Protein AF-A0A4S4F9V5-F1 (afdb_monomer_lite)

Sequence (94 aa):
MKIAWEYQGDHHRTDKAQYRRDAYKGNVARSKHWTLFDVTYDDLRNEQRLNELALHAAVIIAQHTGTVPHMEILTLQQLADRRRLFWKRSSPGA

pLDDT: mean 84.42, std 13.92, range [41.81, 95.31]

Organism: NCBI:txid1694

Foldseek 3Di:
DAEDEAEDEPVLVPDPVSVVVVVVVVVVCVVVVYDYHYHYCQCVVDPVSVVVVQVVVQVVCCVVPVDRDDDDDDDPVRVPPPVPCPDDDPPDDD

Structure (mmCIF, N/CA/C/O backbone):
data_AF-A0A4S4F9V5-F1
#
_entry.id   AF-A0A4S4F9V5-F1
#
loop_
_atom_site.group_PDB
_atom_site.id
_atom_site.type_symbol
_atom_site.label_atom_id
_atom_site.label_alt_id
_atom_site.label_comp_id
_atom_site.label_asym_id
_atom_site.label_entity_id
_atom_site.label_seq_id
_atom_site.pdbx_PDB_ins_code
_atom_site.Cartn_x
_atom_site.Cartn_y
_atom_site.Cartn_z
_atom_site.occupancy
_atom_site.B_iso_or_equiv
_atom_site.auth_seq_id
_atom_site.auth_comp_id
_atom_site.auth_asym_id
_atom_site.auth_atom_id
_atom_site.pdbx_PDB_model_num
ATOM 1 N N . MET A 1 1 ? -9.740 0.240 11.215 1.00 83.81 1 MET A N 1
ATOM 2 C CA . MET A 1 1 ? -9.384 0.406 9.788 1.00 83.81 1 MET A CA 1
ATOM 3 C C . MET A 1 1 ? -8.532 -0.779 9.351 1.00 83.81 1 MET A C 1
ATOM 5 O O . MET A 1 1 ? -7.771 -1.275 10.174 1.00 83.81 1 MET A O 1
ATOM 9 N N . LYS A 1 2 ? -8.679 -1.261 8.112 1.00 90.75 2 LYS A N 1
ATOM 10 C CA . LYS A 1 2 ? -7.811 -2.298 7.528 1.00 90.75 2 LYS A CA 1
ATOM 11 C C . LYS A 1 2 ? -7.099 -1.698 6.322 1.00 90.75 2 LYS A C 1
ATOM 13 O O . LYS A 1 2 ? -7.743 -1.020 5.528 1.00 90.75 2 LYS A O 1
ATOM 18 N N . ILE A 1 3 ? -5.795 -1.923 6.217 1.00 90.44 3 ILE A N 1
ATOM 19 C CA . ILE A 1 3 ? -4.946 -1.332 5.180 1.00 90.44 3 ILE A CA 1
ATOM 20 C C . ILE A 1 3 ? -4.182 -2.452 4.497 1.00 90.44 3 ILE A C 1
ATOM 22 O O . ILE A 1 3 ? -3.684 -3.354 5.172 1.00 90.44 3 ILE A O 1
ATOM 26 N N . ALA A 1 4 ? -4.085 -2.389 3.176 1.00 91.56 4 ALA A N 1
ATOM 27 C CA . ALA A 1 4 ? -3.163 -3.212 2.415 1.00 91.56 4 ALA A CA 1
ATOM 28 C C . ALA A 1 4 ? -2.420 -2.363 1.382 1.00 91.56 4 ALA A C 1
ATOM 30 O O . ALA A 1 4 ? -2.897 -1.315 0.948 1.00 91.56 4 ALA A O 1
ATOM 31 N N . TRP A 1 5 ? -1.239 -2.846 1.021 1.00 91.12 5 TRP A N 1
ATOM 32 C CA . TRP A 1 5 ? -0.355 -2.247 0.035 1.00 91.12 5 TRP A CA 1
ATOM 33 C C . TRP A 1 5 ? -0.233 -3.219 -1.130 1.00 91.12 5 TRP A C 1
ATOM 35 O O . TRP A 1 5 ? -0.026 -4.415 -0.912 1.00 91.12 5 TRP A O 1
ATOM 45 N N . GLU A 1 6 ? -0.367 -2.718 -2.347 1.00 89.94 6 GLU A N 1
ATOM 46 C CA . GLU A 1 6 ? -0.262 -3.507 -3.563 1.00 89.94 6 GLU A CA 1
ATOM 47 C C . GLU A 1 6 ? 0.831 -2.915 -4.442 1.00 89.94 6 GLU A C 1
ATOM 49 O O . GLU A 1 6 ? 0.740 -1.774 -4.886 1.00 89.94 6 GLU A O 1
ATOM 54 N N . TYR A 1 7 ? 1.898 -3.680 -4.666 1.00 89.62 7 TYR A N 1
ATOM 55 C CA . TYR A 1 7 ? 2.968 -3.223 -5.537 1.00 89.62 7 TYR A CA 1
ATOM 56 C C . TYR A 1 7 ? 2.544 -3.351 -7.002 1.00 89.62 7 TYR A C 1
ATOM 58 O O . TYR A 1 7 ? 2.285 -4.458 -7.463 1.00 89.62 7 TYR A O 1
ATOM 66 N N . GLN A 1 8 ? 2.511 -2.243 -7.736 1.00 85.88 8 GLN A N 1
ATOM 67 C CA . GLN A 1 8 ? 2.176 -2.167 -9.153 1.00 85.88 8 GLN A CA 1
ATOM 68 C C . GLN A 1 8 ? 3.458 -2.062 -9.985 1.00 85.88 8 GLN A C 1
ATOM 70 O O . GLN A 1 8 ? 3.958 -0.972 -10.266 1.00 85.88 8 GLN A O 1
ATOM 75 N N . GLY A 1 9 ? 4.010 -3.212 -10.376 1.00 82.00 9 GLY A N 1
ATOM 76 C CA . GLY A 1 9 ? 5.135 -3.265 -11.309 1.00 82.00 9 GLY A CA 1
ATOM 77 C C . GLY A 1 9 ? 4.681 -3.126 -12.765 1.00 82.00 9 GLY A C 1
ATOM 78 O O . GLY A 1 9 ? 3.609 -3.603 -13.135 1.00 82.00 9 GLY A O 1
ATOM 79 N N . ASP A 1 10 ? 5.526 -2.564 -13.634 1.00 71.50 10 ASP A N 1
ATOM 80 C CA . ASP A 1 10 ? 5.223 -2.430 -15.073 1.00 71.50 10 ASP A CA 1
ATOM 81 C C . ASP A 1 10 ? 4.960 -3.780 -15.767 1.00 71.50 10 ASP A C 1
ATOM 83 O O . ASP A 1 10 ? 4.215 -3.860 -16.748 1.00 71.50 10 ASP A O 1
ATOM 87 N N . HIS A 1 11 ? 5.495 -4.870 -15.205 1.00 66.38 11 HIS A N 1
ATOM 88 C CA . HIS A 1 11 ? 5.240 -6.240 -15.654 1.00 66.38 11 HIS A CA 1
ATOM 89 C C . HIS A 1 11 ? 3.756 -6.647 -15.555 1.00 66.38 11 HIS A C 1
ATOM 91 O O . HIS A 1 11 ? 3.340 -7.580 -16.235 1.00 66.38 11 HIS A O 1
ATOM 97 N N . HIS A 1 12 ? 2.923 -5.940 -14.781 1.00 62.38 12 HIS A N 1
ATOM 98 C CA . HIS A 1 12 ? 1.490 -6.238 -14.649 1.00 62.38 12 HIS A CA 1
ATOM 99 C C . HIS A 1 12 ? 0.691 -5.982 -15.937 1.00 62.38 12 HIS A C 1
ATOM 101 O O . HIS A 1 12 ? -0.447 -6.433 -16.062 1.00 62.38 12 HIS A O 1
ATOM 107 N N . ARG A 1 13 ? 1.262 -5.258 -16.909 1.00 62.38 13 ARG A N 1
ATOM 108 C CA . ARG A 1 13 ? 0.563 -4.881 -18.148 1.00 62.38 13 ARG A CA 1
ATOM 109 C C . ARG A 1 13 ? 0.713 -5.894 -19.283 1.00 62.38 13 ARG A C 1
ATOM 111 O O . ARG A 1 13 ? -0.040 -5.813 -20.253 1.00 62.38 13 ARG A O 1
ATOM 118 N N . THR A 1 14 ? 1.646 -6.841 -19.181 1.00 73.06 14 THR A N 1
ATOM 119 C CA . THR A 1 14 ? 1.906 -7.821 -20.248 1.00 73.06 14 THR A CA 1
ATOM 120 C C . THR A 1 14 ? 1.037 -9.076 -20.119 1.00 73.06 14 THR A C 1
ATOM 122 O O . THR A 1 14 ? 0.610 -9.615 -21.140 1.00 73.06 14 THR A O 1
ATOM 125 N N . ASP A 1 15 ? 0.668 -9.491 -18.900 1.00 82.94 15 ASP A N 1
ATOM 126 C CA . ASP A 1 15 ? -0.284 -10.585 -18.658 1.00 82.94 15 ASP A CA 1
ATOM 127 C C . ASP A 1 15 ? -1.685 -10.059 -18.286 1.00 82.94 15 ASP A C 1
ATOM 129 O O . ASP A 1 15 ? -2.006 -9.757 -17.133 1.00 82.94 15 ASP A O 1
ATOM 133 N N . LYS A 1 16 ? -2.581 -10.025 -19.283 1.00 84.50 16 LYS A N 1
ATOM 134 C CA . LYS A 1 16 ? -3.985 -9.607 -19.111 1.00 84.50 16 LYS A CA 1
ATOM 135 C C . LYS A 1 16 ? -4.774 -10.491 -18.135 1.00 84.50 16 LYS A C 1
ATOM 137 O O . LYS A 1 16 ? -5.760 -10.020 -17.563 1.00 84.50 16 LYS A O 1
ATOM 142 N N . ALA A 1 17 ? -4.421 -11.769 -17.983 1.00 87.44 17 ALA A N 1
ATOM 143 C CA . ALA A 1 17 ? -5.099 -12.659 -17.045 1.00 87.44 17 ALA A CA 1
ATOM 144 C C . ALA A 1 17 ? -4.686 -12.343 -15.604 1.00 87.44 17 ALA A C 1
ATOM 146 O O . ALA A 1 17 ? -5.548 -12.293 -14.725 1.00 87.44 17 ALA A O 1
ATOM 147 N N . GLN A 1 18 ? -3.399 -12.075 -15.370 1.00 83.12 18 GLN A N 1
ATOM 148 C CA . GLN A 1 18 ? -2.911 -11.578 -14.085 1.00 83.12 18 GLN A CA 1
ATOM 149 C C . GLN A 1 18 ? -3.548 -10.231 -13.726 1.00 83.12 18 GLN A C 1
ATOM 151 O O . GLN A 1 18 ? -4.163 -10.135 -12.666 1.00 83.12 18 GLN A O 1
ATOM 156 N N . TYR A 1 19 ? -3.555 -9.269 -14.653 1.00 84.50 19 TYR A N 1
ATOM 157 C CA . TYR A 1 19 ? -4.178 -7.958 -14.443 1.00 84.50 19 TYR A CA 1
ATOM 158 C C . TYR A 1 19 ? -5.640 -8.047 -13.970 1.00 84.50 19 TYR A C 1
ATOM 160 O O . TYR A 1 19 ? -6.028 -7.420 -12.986 1.00 84.50 19 TYR A O 1
ATOM 168 N N . ARG A 1 20 ? -6.469 -8.875 -14.628 1.00 88.94 20 ARG A N 1
ATOM 169 C CA . ARG A 1 20 ? -7.875 -9.064 -14.220 1.00 88.94 20 ARG A CA 1
ATOM 170 C C . ARG A 1 20 ? -8.008 -9.684 -12.830 1.00 88.94 20 ARG A C 1
ATOM 172 O O . ARG A 1 20 ? -8.932 -9.332 -12.098 1.00 88.94 20 ARG A O 1
ATOM 179 N N . ARG A 1 21 ? -7.122 -10.619 -12.471 1.00 88.75 21 ARG A N 1
ATOM 180 C CA . ARG A 1 21 ? -7.135 -11.252 -11.144 1.00 88.75 21 ARG A CA 1
ATOM 181 C C . ARG A 1 21 ? -6.798 -10.249 -10.051 1.00 88.75 21 ARG A C 1
ATOM 183 O O . ARG A 1 21 ? -7.474 -10.251 -9.026 1.00 88.75 21 ARG A O 1
ATOM 190 N N . ASP A 1 22 ? -5.802 -9.403 -10.270 1.00 86.75 22 ASP A N 1
ATOM 191 C CA . ASP A 1 22 ? -5.380 -8.417 -9.277 1.00 86.75 22 ASP A CA 1
ATOM 192 C C . ASP A 1 22 ? -6.436 -7.309 -9.126 1.00 86.75 22 ASP A C 1
ATOM 194 O O . ASP A 1 22 ? -6.873 -7.029 -8.010 1.00 86.75 22 ASP A O 1
ATOM 198 N N . ALA A 1 23 ? -7.037 -6.846 -10.232 1.00 88.56 23 ALA A N 1
ATOM 199 C CA . ALA A 1 23 ? -8.202 -5.957 -10.185 1.00 88.56 23 ALA A CA 1
ATOM 200 C C . ALA A 1 23 ? -9.387 -6.559 -9.398 1.00 88.56 23 ALA A C 1
ATOM 202 O O . ALA A 1 23 ? -10.010 -5.880 -8.577 1.00 88.56 23 ALA A O 1
ATOM 203 N N . TYR A 1 24 ? -9.692 -7.847 -9.603 1.00 93.00 24 TYR A N 1
ATOM 204 C CA . TYR A 1 24 ? -10.739 -8.537 -8.846 1.00 93.00 24 TYR A CA 1
ATOM 205 C C . TYR A 1 24 ? -10.415 -8.609 -7.346 1.00 93.00 24 TYR A C 1
ATOM 207 O O . TYR A 1 24 ? -11.272 -8.283 -6.522 1.00 93.00 24 TYR A O 1
ATOM 215 N N . LYS A 1 25 ? -9.183 -8.982 -6.972 1.00 91.19 25 LYS A N 1
ATOM 216 C CA . LYS A 1 25 ? -8.746 -9.008 -5.564 1.00 91.19 25 LYS A CA 1
ATOM 217 C C . LYS A 1 25 ? -8.860 -7.629 -4.921 1.00 91.19 25 LYS A C 1
ATOM 219 O O . LYS A 1 25 ? -9.390 -7.527 -3.815 1.00 91.19 25 LYS A O 1
ATOM 224 N N . GLY A 1 26 ? -8.424 -6.585 -5.626 1.00 91.69 26 GLY A N 1
ATOM 225 C CA . GLY A 1 26 ? -8.525 -5.208 -5.161 1.00 91.69 26 GLY A CA 1
ATOM 226 C C . GLY A 1 26 ? -9.976 -4.801 -4.893 1.00 91.69 26 GLY A C 1
ATOM 227 O O . GLY A 1 26 ? -10.295 -4.263 -3.833 1.00 91.69 26 GLY A O 1
ATOM 228 N N . ASN A 1 27 ? -10.893 -5.139 -5.802 1.00 92.88 27 ASN A N 1
ATOM 229 C CA . ASN A 1 27 ? -12.323 -4.870 -5.622 1.00 92.88 27 ASN A CA 1
ATOM 230 C C . ASN A 1 27 ? -12.919 -5.626 -4.426 1.00 92.88 27 ASN A C 1
ATOM 232 O O . ASN A 1 27 ? -13.656 -5.034 -3.639 1.00 92.88 27 ASN A O 1
ATOM 236 N N . VAL A 1 28 ? -12.559 -6.899 -4.238 1.00 94.88 28 VAL A N 1
ATOM 237 C CA . VAL A 1 28 ? -12.995 -7.696 -3.077 1.00 94.88 28 VAL A CA 1
ATOM 238 C C . VAL A 1 28 ? -12.451 -7.133 -1.760 1.00 94.88 28 VAL A C 1
ATOM 240 O O . VAL A 1 28 ? -13.139 -7.160 -0.740 1.00 94.88 28 VAL A O 1
ATOM 243 N N . ALA A 1 29 ? -11.218 -6.628 -1.737 1.00 93.19 29 ALA A N 1
ATOM 244 C CA . ALA A 1 29 ? -10.665 -5.999 -0.542 1.00 93.19 29 ALA A CA 1
ATOM 245 C C . ALA A 1 29 ? -11.381 -4.673 -0.230 1.00 93.19 29 ALA A C 1
ATOM 247 O O . ALA A 1 29 ? -11.819 -4.469 0.907 1.00 93.19 29 ALA A O 1
ATOM 248 N N . ARG A 1 30 ? -11.603 -3.818 -1.239 1.00 92.00 30 ARG A N 1
ATOM 249 C CA . ARG A 1 30 ? -12.369 -2.566 -1.089 1.00 92.00 30 ARG A CA 1
ATOM 250 C C . ARG A 1 30 ? -13.799 -2.821 -0.606 1.00 92.00 30 ARG A C 1
ATOM 252 O O . ARG A 1 30 ? -14.252 -2.144 0.313 1.00 92.00 30 ARG A O 1
ATOM 259 N N . SER A 1 31 ? -14.480 -3.849 -1.125 1.00 94.56 31 SER A N 1
ATOM 260 C CA . SER A 1 31 ? -15.833 -4.221 -0.674 1.00 94.56 31 SER A CA 1
ATOM 261 C C . SER A 1 31 ? -15.876 -4.706 0.782 1.00 94.56 31 SER A C 1
ATOM 263 O O . SER A 1 31 ? -16.940 -4.740 1.390 1.00 94.56 31 SER A O 1
ATOM 265 N N . LYS A 1 32 ? -14.727 -5.084 1.353 1.00 94.38 32 LYS A N 1
ATOM 266 C CA . LYS A 1 32 ? -14.556 -5.455 2.766 1.00 94.38 32 LYS A CA 1
ATOM 267 C C . LYS A 1 32 ? -14.006 -4.302 3.617 1.00 94.38 32 LYS A C 1
ATOM 269 O O . LYS A 1 32 ? -13.479 -4.554 4.704 1.00 94.38 32 LYS A O 1
ATOM 274 N N . HIS A 1 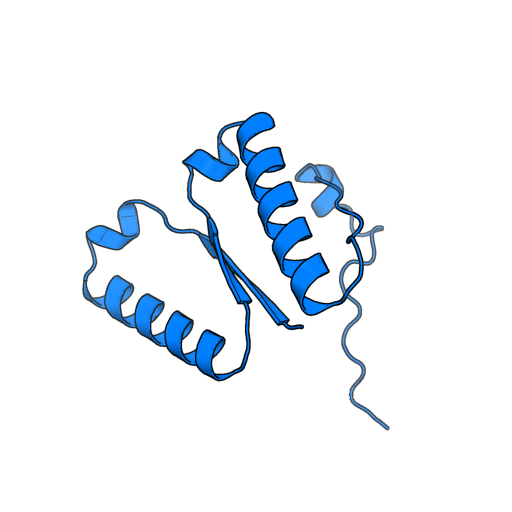33 ? -14.112 -3.065 3.126 1.00 92.44 33 HIS A N 1
ATOM 275 C CA . HIS A 1 33 ? -13.647 -1.839 3.782 1.00 92.44 33 HIS A CA 1
ATOM 276 C C . HIS A 1 33 ? -12.138 -1.816 4.067 1.00 92.44 33 HIS A C 1
ATOM 278 O O . HIS A 1 33 ? -11.693 -1.286 5.089 1.00 92.44 33 HIS A O 1
ATOM 284 N N . TRP A 1 34 ? -11.344 -2.415 3.177 1.00 94.94 34 TRP A N 1
ATOM 285 C CA . TRP A 1 34 ? -9.901 -2.207 3.174 1.00 94.94 34 TRP A CA 1
ATOM 286 C C . TRP A 1 34 ? -9.556 -0.955 2.374 1.00 94.94 34 TRP A C 1
ATOM 288 O O . TRP A 1 34 ? -10.032 -0.773 1.253 1.00 94.94 34 TRP A O 1
ATOM 298 N N . THR A 1 35 ? -8.677 -0.134 2.932 1.00 92.56 35 THR A N 1
ATOM 299 C CA . THR A 1 35 ? -7.981 0.922 2.199 1.00 92.56 35 THR A CA 1
ATOM 300 C C . THR A 1 35 ? -6.786 0.293 1.489 1.00 92.56 35 THR A C 1
ATOM 302 O O . THR A 1 35 ? -5.918 -0.289 2.143 1.00 92.56 35 THR A O 1
ATOM 305 N N . LEU A 1 36 ? -6.758 0.374 0.160 1.00 92.19 36 LEU A N 1
ATOM 306 C CA . LEU A 1 36 ? -5.658 -0.136 -0.657 1.00 92.19 36 LEU A CA 1
ATOM 307 C C . LEU A 1 36 ? -4.769 1.011 -1.122 1.00 92.19 36 LEU A C 1
ATOM 309 O O . LEU A 1 36 ? -5.280 1.991 -1.662 1.00 92.19 36 LEU A O 1
ATOM 313 N N . PHE A 1 37 ? -3.463 0.848 -0.942 1.00 92.19 37 PHE A N 1
ATOM 314 C CA . PHE A 1 37 ? -2.438 1.726 -1.489 1.00 92.19 37 PHE A CA 1
ATOM 315 C C . PHE A 1 37 ? -1.727 1.013 -2.629 1.00 92.19 37 PHE A C 1
ATOM 317 O O . PHE A 1 37 ? -1.067 0.001 -2.402 1.00 92.19 37 PHE A O 1
ATOM 324 N N . ASP A 1 38 ? -1.847 1.555 -3.833 1.00 90.44 38 ASP A N 1
ATOM 325 C CA . ASP A 1 38 ? -1.018 1.134 -4.954 1.00 90.44 38 ASP A CA 1
ATOM 326 C C . ASP A 1 38 ? 0.370 1.772 -4.800 1.00 90.44 38 ASP A C 1
ATOM 328 O O . ASP A 1 38 ? 0.483 2.987 -4.648 1.00 90.44 38 ASP A O 1
ATOM 332 N N . VAL A 1 39 ? 1.415 0.947 -4.793 1.00 92.69 39 VAL A N 1
ATOM 333 C CA . VAL A 1 39 ? 2.818 1.354 -4.637 1.00 92.69 39 VAL A CA 1
ATOM 334 C C . VAL A 1 39 ? 3.570 0.979 -5.894 1.00 92.69 39 VAL A C 1
ATOM 336 O O . VAL A 1 39 ? 3.571 -0.176 -6.295 1.00 92.69 39 VAL A O 1
ATOM 339 N N . THR A 1 40 ? 4.251 1.919 -6.517 1.00 91.69 40 THR A N 1
ATOM 340 C CA . THR A 1 40 ? 5.073 1.670 -7.701 1.00 91.69 40 THR A CA 1
ATOM 341 C C . THR A 1 40 ? 6.555 1.665 -7.347 1.00 91.69 40 THR A C 1
ATOM 343 O O . THR A 1 40 ? 6.958 1.996 -6.232 1.00 91.69 40 THR A O 1
ATOM 346 N N . TYR A 1 41 ? 7.400 1.316 -8.318 1.00 91.62 41 TYR A N 1
ATOM 347 C CA . TYR A 1 41 ? 8.843 1.503 -8.173 1.00 91.62 41 TYR A CA 1
ATOM 348 C C . TYR A 1 41 ? 9.208 2.972 -7.900 1.00 91.62 41 TYR A C 1
ATOM 350 O O . TYR A 1 41 ? 10.114 3.237 -7.113 1.00 91.62 41 TYR A O 1
ATOM 358 N N . ASP A 1 42 ? 8.503 3.929 -8.515 1.00 92.62 42 ASP A N 1
ATOM 359 C CA . ASP A 1 42 ? 8.822 5.353 -8.373 1.00 92.62 42 ASP A CA 1
ATOM 360 C C . ASP A 1 42 ? 8.601 5.845 -6.937 1.00 92.62 42 ASP A C 1
ATOM 362 O O . ASP A 1 42 ? 9.413 6.615 -6.429 1.00 92.62 42 ASP A O 1
ATOM 366 N N . ASP A 1 43 ? 7.582 5.319 -6.252 1.00 92.75 43 ASP A N 1
ATOM 367 C CA . ASP A 1 43 ? 7.308 5.608 -4.839 1.00 92.75 43 ASP A CA 1
ATOM 368 C C . ASP A 1 43 ? 8.419 5.092 -3.908 1.00 92.75 43 ASP A C 1
ATOM 370 O O . ASP A 1 43 ? 8.638 5.630 -2.825 1.00 92.75 43 ASP A O 1
ATOM 374 N N . LEU A 1 44 ? 9.149 4.056 -4.333 1.00 90.69 44 LEU A N 1
ATOM 375 C CA . LEU A 1 44 ? 10.199 3.398 -3.550 1.00 90.69 44 LEU A CA 1
ATOM 376 C C . LEU A 1 44 ? 11.620 3.811 -3.959 1.00 90.69 44 LEU A C 1
ATOM 378 O O . LEU A 1 44 ? 12.587 3.393 -3.324 1.00 90.69 44 LEU A O 1
ATOM 382 N N . ARG A 1 45 ? 11.772 4.609 -5.022 1.00 92.75 45 ARG A N 1
ATOM 383 C CA . ARG A 1 45 ? 13.068 4.829 -5.686 1.00 92.75 45 ARG A CA 1
ATOM 384 C C . ARG A 1 45 ? 14.104 5.561 -4.828 1.00 92.75 45 ARG A C 1
ATOM 386 O O . ARG A 1 45 ? 15.298 5.448 -5.087 1.00 92.75 45 ARG A O 1
ATOM 393 N N . ASN A 1 46 ? 13.655 6.392 -3.886 1.00 92.75 46 ASN A N 1
ATOM 394 C CA . ASN A 1 46 ? 14.505 7.177 -2.995 1.00 92.75 46 ASN A CA 1
ATOM 395 C C . ASN A 1 46 ? 13.740 7.607 -1.733 1.00 92.75 46 ASN A C 1
ATOM 397 O O . ASN A 1 46 ? 12.515 7.498 -1.665 1.00 92.75 46 ASN A O 1
ATOM 401 N N . GLU A 1 47 ? 14.471 8.122 -0.743 1.00 91.94 47 GLU A N 1
ATOM 402 C CA . GLU A 1 47 ? 13.908 8.509 0.557 1.00 91.94 47 GLU A CA 1
ATOM 403 C C . GLU A 1 47 ? 12.814 9.574 0.448 1.00 91.94 47 GLU A C 1
ATOM 405 O O . GLU A 1 47 ? 11.822 9.503 1.166 1.00 91.94 47 GLU A O 1
ATOM 410 N N . GLN A 1 48 ? 12.955 10.542 -0.462 1.00 94.75 48 GLN A N 1
ATOM 411 C CA . GLN A 1 48 ? 11.946 11.585 -0.644 1.00 94.75 48 GLN A CA 1
ATOM 412 C C . GLN A 1 48 ? 10.604 10.983 -1.079 1.00 94.75 48 GLN A C 1
ATOM 414 O O . GLN A 1 48 ? 9.580 11.262 -0.460 1.00 94.75 48 GLN A O 1
ATOM 419 N N . ARG A 1 49 ? 10.611 10.127 -2.106 1.00 95.31 49 ARG A N 1
ATOM 420 C CA . ARG A 1 49 ? 9.399 9.458 -2.603 1.00 95.31 49 ARG A CA 1
ATOM 421 C C . ARG A 1 49 ? 8.770 8.546 -1.555 1.00 95.31 49 ARG A C 1
ATOM 423 O O . ARG A 1 49 ? 7.555 8.560 -1.372 1.00 95.31 49 ARG A O 1
ATOM 430 N N . LEU A 1 50 ? 9.602 7.837 -0.797 1.00 92.75 50 LEU A N 1
ATOM 431 C CA . LEU A 1 50 ? 9.128 6.980 0.283 1.00 92.75 50 LEU A CA 1
ATOM 432 C C . LEU A 1 50 ? 8.490 7.794 1.423 1.00 92.75 50 LEU A C 1
ATOM 434 O O . LEU A 1 50 ? 7.470 7.385 1.978 1.00 92.75 50 LEU A O 1
ATOM 438 N N . ASN A 1 51 ? 9.042 8.968 1.742 1.00 93.62 51 ASN A N 1
ATOM 439 C CA . ASN A 1 51 ? 8.455 9.898 2.708 1.00 93.62 51 ASN A CA 1
ATOM 440 C C . ASN A 1 51 ? 7.121 10.479 2.213 1.00 93.62 51 ASN A C 1
ATOM 442 O O . ASN A 1 51 ? 6.173 10.566 2.993 1.00 93.62 51 ASN A O 1
ATOM 446 N N . GLU A 1 52 ? 7.020 10.838 0.929 1.00 94.62 52 GLU A N 1
ATOM 447 C CA . GLU A 1 52 ? 5.764 11.284 0.303 1.00 94.62 52 GLU A CA 1
ATOM 448 C C . GLU A 1 52 ? 4.678 10.197 0.420 1.00 94.62 52 GLU A C 1
ATOM 450 O O . GLU A 1 52 ? 3.554 10.484 0.844 1.00 94.62 52 GLU A O 1
ATOM 455 N N . LEU A 1 53 ? 5.032 8.936 0.144 1.00 93.50 53 LEU A N 1
ATOM 456 C CA . LEU A 1 53 ? 4.141 7.785 0.307 1.00 93.50 53 LEU A CA 1
ATOM 457 C C . LEU A 1 53 ? 3.697 7.597 1.768 1.00 93.50 53 LEU A C 1
ATOM 459 O O . LEU A 1 53 ? 2.508 7.408 2.043 1.00 93.50 53 LEU A O 1
ATOM 463 N N . ALA A 1 54 ? 4.637 7.670 2.717 1.00 93.44 54 ALA A N 1
ATOM 464 C CA . ALA A 1 54 ? 4.352 7.530 4.144 1.00 93.44 54 ALA A CA 1
ATOM 465 C C . ALA A 1 54 ? 3.433 8.648 4.661 1.00 93.44 54 ALA A C 1
ATOM 467 O O . ALA A 1 54 ? 2.503 8.373 5.423 1.00 93.44 54 ALA A O 1
ATOM 468 N N . LEU A 1 55 ? 3.646 9.891 4.217 1.00 94.06 55 LEU A N 1
ATOM 469 C CA . LEU A 1 55 ? 2.797 11.029 4.563 1.00 94.06 55 LEU A CA 1
ATOM 470 C C . LEU A 1 55 ? 1.382 10.858 4.005 1.00 94.06 55 LEU A C 1
ATOM 472 O O . LEU A 1 55 ? 0.410 11.062 4.732 1.00 94.06 55 LEU A O 1
ATOM 476 N N . HIS A 1 56 ? 1.251 10.442 2.744 1.00 93.75 56 HIS A N 1
ATOM 477 C CA . HIS A 1 56 ? -0.055 10.188 2.139 1.00 93.75 56 HIS A CA 1
ATOM 478 C C . HIS A 1 56 ? -0.840 9.124 2.921 1.00 93.75 56 HIS A C 1
ATOM 480 O O . HIS A 1 56 ? -2.017 9.319 3.240 1.00 93.75 56 HIS A O 1
ATOM 486 N N . ALA A 1 57 ? -0.173 8.038 3.322 1.00 93.62 57 ALA A N 1
ATOM 487 C CA . ALA A 1 57 ? -0.780 7.027 4.178 1.00 93.62 57 ALA A CA 1
ATOM 488 C C . ALA A 1 57 ? -1.165 7.577 5.557 1.00 93.62 57 ALA A C 1
ATOM 490 O O . ALA A 1 57 ? -2.272 7.312 6.028 1.00 93.62 57 ALA A O 1
ATOM 491 N N . ALA A 1 58 ? -0.302 8.383 6.182 1.00 94.38 58 ALA A N 1
ATOM 492 C CA . ALA A 1 58 ? -0.582 8.993 7.477 1.00 94.38 58 ALA A CA 1
ATOM 493 C C . ALA A 1 58 ? -1.815 9.907 7.441 1.00 94.38 58 ALA A C 1
ATOM 495 O O . ALA A 1 58 ? -2.647 9.838 8.346 1.00 94.38 58 ALA A O 1
ATOM 496 N N . VAL A 1 59 ? -1.971 10.708 6.381 1.00 95.12 59 VAL A N 1
ATOM 497 C CA . VAL A 1 59 ? -3.145 11.570 6.173 1.00 95.12 59 VAL A CA 1
ATOM 498 C C . VAL A 1 59 ? -4.420 10.737 6.058 1.00 95.12 59 VAL A C 1
ATOM 500 O O . VAL A 1 59 ? -5.394 11.019 6.754 1.00 95.12 59 VAL A O 1
ATOM 503 N N . ILE A 1 60 ? -4.418 9.685 5.235 1.00 93.88 60 ILE A N 1
ATOM 504 C CA . ILE A 1 60 ? -5.600 8.829 5.054 1.00 93.88 60 ILE A CA 1
ATOM 505 C C . ILE A 1 60 ? -5.967 8.108 6.355 1.00 93.88 60 ILE A C 1
ATOM 507 O O . ILE A 1 60 ? -7.151 8.013 6.690 1.00 93.88 60 ILE A O 1
ATOM 511 N N . ILE A 1 61 ? -4.970 7.621 7.100 1.00 93.69 61 ILE A N 1
ATOM 512 C CA . ILE A 1 61 ? -5.185 7.011 8.415 1.00 93.69 61 ILE A CA 1
ATOM 513 C C . ILE A 1 61 ? -5.813 8.033 9.358 1.00 93.69 61 ILE A C 1
ATOM 515 O O . ILE A 1 61 ? -6.875 7.757 9.907 1.00 93.69 61 ILE A O 1
ATOM 519 N N . ALA A 1 62 ? -5.226 9.225 9.477 1.00 95.00 62 ALA A N 1
ATOM 520 C CA . ALA A 1 62 ? -5.723 10.267 10.367 1.00 95.00 62 ALA A CA 1
ATOM 521 C C . ALA A 1 62 ? -7.151 10.706 10.032 1.00 95.00 62 ALA A C 1
ATOM 523 O O . ALA A 1 62 ? -7.954 10.905 10.940 1.00 95.00 62 ALA A O 1
ATOM 524 N N . GLN A 1 63 ? -7.505 10.786 8.749 1.00 93.94 63 GLN A N 1
ATOM 525 C CA . GLN A 1 63 ? -8.875 11.073 8.316 1.00 93.94 63 GLN A CA 1
ATOM 526 C C . GLN A 1 63 ? -9.868 9.980 8.737 1.00 93.94 63 GLN A C 1
ATOM 528 O O . GLN A 1 63 ? -11.009 10.288 9.069 1.00 93.94 63 GLN A O 1
ATOM 533 N N . HIS A 1 64 ? -9.449 8.711 8.746 1.00 91.50 64 HIS A N 1
ATOM 534 C CA . HIS A 1 64 ? -10.312 7.587 9.119 1.00 91.50 64 HIS A CA 1
ATOM 535 C C . HIS A 1 64 ? -10.368 7.327 10.626 1.00 91.50 64 HIS A C 1
ATOM 537 O O . HIS A 1 64 ? -11.367 6.798 11.112 1.00 91.50 64 HIS A O 1
ATOM 543 N N .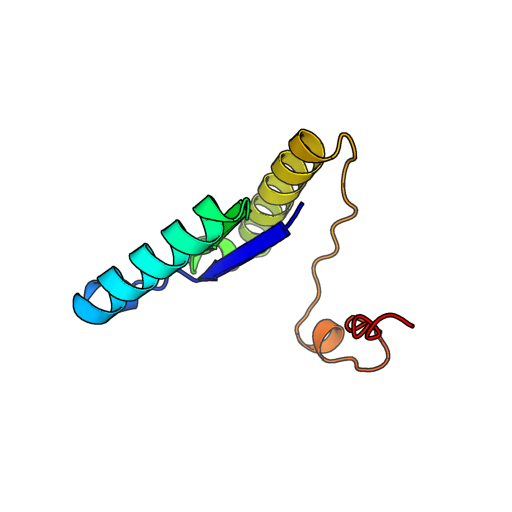 THR A 1 65 ? -9.297 7.624 11.363 1.00 92.19 65 THR A N 1
ATOM 544 C CA . THR A 1 65 ? -9.181 7.302 12.794 1.00 92.19 65 THR A CA 1
ATOM 545 C C . THR A 1 65 ? -9.314 8.516 13.705 1.00 92.19 65 THR A C 1
ATOM 547 O O . THR A 1 65 ? -9.494 8.340 14.906 1.00 92.19 65 THR A O 1
ATOM 550 N N . GLY A 1 66 ? -9.198 9.732 13.167 1.00 94.88 66 GLY A N 1
ATOM 551 C CA . GLY A 1 66 ? -9.090 10.968 13.945 1.00 94.88 66 GLY A CA 1
ATOM 552 C C . GLY A 1 66 ? -7.734 11.148 14.637 1.00 94.88 66 GLY A C 1
ATOM 553 O O . GLY A 1 66 ? -7.587 12.049 15.458 1.00 94.88 66 GLY A O 1
ATOM 554 N N . THR A 1 67 ? -6.743 10.297 14.345 1.00 93.19 67 THR A N 1
ATOM 555 C CA . THR A 1 67 ? -5.437 10.285 15.022 1.00 93.19 67 THR A CA 1
ATOM 556 C C . THR A 1 67 ? -4.286 10.235 14.027 1.00 93.19 67 THR A C 1
ATOM 558 O O . THR A 1 67 ? -4.280 9.420 13.109 1.00 93.19 67 THR A O 1
ATOM 561 N N . VAL A 1 68 ? -3.273 11.080 14.225 1.00 91.56 68 VAL A N 1
ATOM 562 C CA . VAL A 1 68 ? -2.057 11.045 13.401 1.00 91.56 68 VAL A CA 1
ATOM 563 C C . VAL A 1 68 ? -1.242 9.803 13.777 1.00 91.56 68 VAL A C 1
ATOM 565 O O . VAL A 1 68 ? -0.851 9.678 14.941 1.00 91.56 68 VAL A O 1
ATOM 568 N N . PRO A 1 69 ? -0.989 8.866 12.845 1.00 91.38 69 PRO A N 1
ATOM 569 C CA . PRO A 1 69 ? -0.194 7.688 13.152 1.00 91.38 69 PRO A CA 1
ATOM 570 C C . PRO A 1 69 ? 1.285 8.050 13.293 1.00 91.38 69 PRO A C 1
ATOM 572 O O . PRO A 1 69 ? 1.809 8.905 12.580 1.00 91.38 69 PRO A O 1
ATOM 575 N N . HIS A 1 70 ? 1.978 7.336 14.175 1.00 88.75 70 HIS A N 1
ATOM 576 C CA . HIS A 1 70 ? 3.434 7.356 14.203 1.00 88.75 70 HIS A CA 1
ATOM 577 C C . HIS A 1 70 ? 3.977 6.477 13.069 1.00 88.75 70 HIS A C 1
ATOM 579 O O . HIS A 1 70 ? 3.720 5.271 13.046 1.00 88.75 70 HIS A O 1
ATOM 585 N N . MET A 1 71 ? 4.737 7.074 12.151 1.00 88.12 71 MET A N 1
ATOM 586 C CA . MET A 1 71 ? 5.338 6.388 11.006 1.00 88.12 71 MET A CA 1
ATOM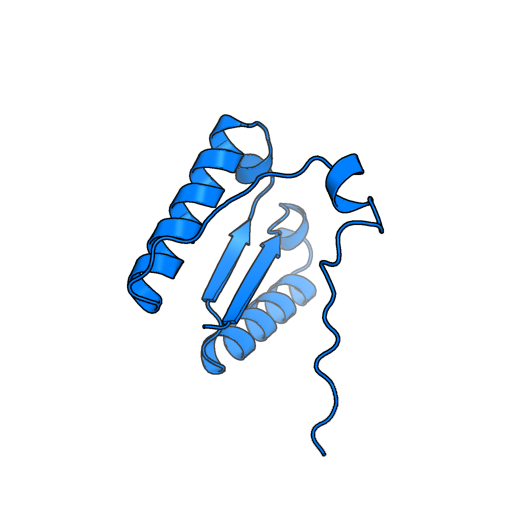 587 C C . MET A 1 71 ? 6.851 6.267 11.210 1.00 88.12 71 MET A C 1
ATOM 589 O O . MET A 1 71 ? 7.522 7.261 11.463 1.00 88.12 71 MET A O 1
ATOM 593 N N . GLU A 1 72 ? 7.389 5.054 11.084 1.00 87.19 72 GLU A N 1
ATOM 594 C CA . GLU A 1 72 ? 8.831 4.777 11.119 1.00 87.19 72 GLU A CA 1
ATOM 595 C C . GLU A 1 72 ? 9.205 4.033 9.831 1.00 87.19 72 GLU A C 1
ATOM 597 O O . GLU A 1 72 ? 8.623 2.989 9.527 1.00 87.19 72 GLU A O 1
ATOM 602 N N . ILE A 1 73 ? 10.158 4.567 9.064 1.00 85.56 73 ILE A N 1
ATOM 603 C CA . ILE A 1 73 ? 10.709 3.885 7.889 1.00 85.56 73 ILE A CA 1
ATOM 604 C C . ILE A 1 73 ? 11.871 3.013 8.354 1.00 85.56 73 ILE A C 1
ATOM 606 O O . ILE A 1 73 ? 12.839 3.508 8.928 1.00 85.56 73 ILE A O 1
ATOM 610 N N . LEU A 1 74 ? 11.768 1.710 8.102 1.00 85.31 74 LEU A N 1
ATOM 611 C CA . LEU A 1 74 ? 12.763 0.728 8.517 1.00 85.31 74 LEU A CA 1
ATOM 612 C C . LEU A 1 74 ? 13.620 0.284 7.339 1.00 85.31 74 LEU A C 1
ATOM 614 O O . LEU A 1 74 ? 13.114 0.007 6.251 1.00 85.31 74 LEU A O 1
ATOM 618 N N . THR A 1 75 ? 14.915 0.119 7.587 1.00 84.25 75 THR A N 1
ATOM 619 C CA . THR A 1 75 ? 15.788 -0.626 6.678 1.00 84.25 75 THR A CA 1
ATOM 620 C C . THR A 1 75 ? 15.406 -2.107 6.667 1.00 84.25 75 THR A C 1
ATOM 622 O O . THR A 1 75 ? 14.822 -2.623 7.624 1.00 84.25 75 THR A O 1
ATOM 625 N N . LEU A 1 76 ? 15.798 -2.839 5.618 1.00 80.88 76 LEU A N 1
ATOM 626 C CA . LEU A 1 76 ? 15.585 -4.292 5.559 1.00 80.88 76 LEU A CA 1
ATOM 627 C C . LEU A 1 76 ? 16.215 -5.020 6.754 1.00 80.88 76 LEU A C 1
ATOM 629 O O . LEU A 1 76 ? 15.631 -5.970 7.267 1.00 80.88 76 LEU A O 1
ATOM 633 N N . GLN A 1 77 ? 17.371 -4.553 7.234 1.00 84.88 77 GLN A N 1
ATOM 634 C CA . GLN A 1 77 ? 18.020 -5.114 8.417 1.00 84.88 77 GLN A CA 1
ATOM 635 C C . GLN A 1 77 ? 17.185 -4.886 9.684 1.00 84.88 77 GLN A C 1
ATOM 637 O O . GLN A 1 77 ? 17.020 -5.807 10.479 1.00 84.88 77 GLN A O 1
ATOM 642 N N . GLN A 1 78 ? 16.626 -3.685 9.861 1.00 85.69 78 GLN A N 1
ATOM 643 C CA . GLN A 1 78 ? 15.740 -3.381 10.988 1.00 85.69 78 GLN A CA 1
ATOM 644 C C . GLN A 1 78 ? 14.416 -4.154 10.904 1.00 85.69 78 GLN A C 1
ATOM 646 O O . GLN A 1 78 ? 13.905 -4.591 11.933 1.00 85.69 78 GLN A O 1
ATOM 651 N N . LEU A 1 79 ? 13.877 -4.357 9.698 1.00 83.06 79 LEU A N 1
ATOM 652 C CA . LEU A 1 79 ? 12.671 -5.156 9.470 1.00 83.06 79 LEU A CA 1
ATOM 653 C C . LEU A 1 79 ? 12.910 -6.651 9.739 1.00 83.06 79 LEU A C 1
ATOM 655 O O . LEU A 1 79 ? 12.037 -7.335 10.269 1.00 83.06 79 LEU A O 1
ATOM 659 N N . ALA A 1 80 ? 14.095 -7.159 9.394 1.00 83.88 80 ALA A N 1
ATOM 660 C CA . ALA A 1 80 ? 14.486 -8.547 9.621 1.00 83.88 80 ALA A CA 1
ATOM 661 C C . ALA A 1 80 ? 14.874 -8.849 11.082 1.00 83.88 80 ALA A C 1
ATOM 663 O O . ALA A 1 80 ? 14.997 -10.025 11.444 1.00 83.88 80 ALA A O 1
ATOM 664 N N . ASP A 1 81 ? 15.065 -7.827 11.927 1.00 84.69 81 ASP A N 1
ATOM 665 C CA . ASP A 1 81 ? 15.401 -8.014 13.339 1.00 84.69 81 ASP A CA 1
ATOM 666 C 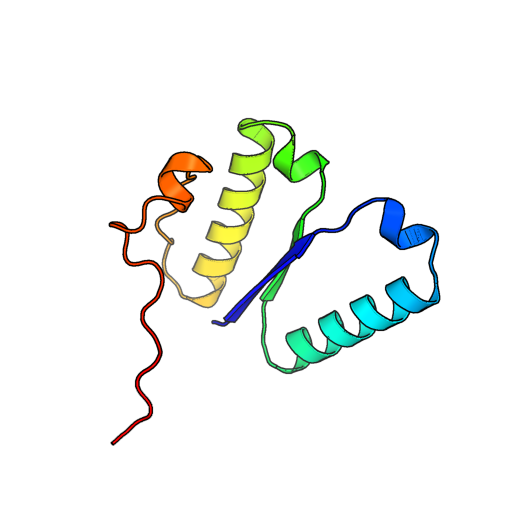C . ASP A 1 81 ? 14.227 -8.650 14.096 1.00 84.69 81 ASP A C 1
ATOM 668 O O . ASP A 1 81 ? 13.250 -7.999 14.466 1.00 84.69 81 ASP A O 1
ATOM 672 N N . ARG A 1 82 ? 14.355 -9.950 14.378 1.00 76.12 82 ARG A N 1
ATOM 673 C CA . ARG A 1 82 ? 13.340 -10.755 15.076 1.00 76.12 82 ARG A CA 1
ATOM 674 C C . ARG A 1 82 ? 13.091 -10.324 16.520 1.00 76.12 82 ARG A C 1
ATOM 676 O O . ARG A 1 82 ? 12.115 -10.773 17.116 1.00 76.12 82 ARG A O 1
ATOM 683 N N . ARG A 1 83 ? 13.953 -9.478 17.096 1.00 81.38 83 ARG A N 1
ATOM 684 C CA . ARG A 1 83 ? 13.719 -8.880 18.418 1.00 81.38 83 ARG A CA 1
ATOM 685 C C . ARG A 1 83 ? 12.611 -7.827 18.369 1.00 81.38 83 ARG A C 1
ATOM 687 O O . ARG A 1 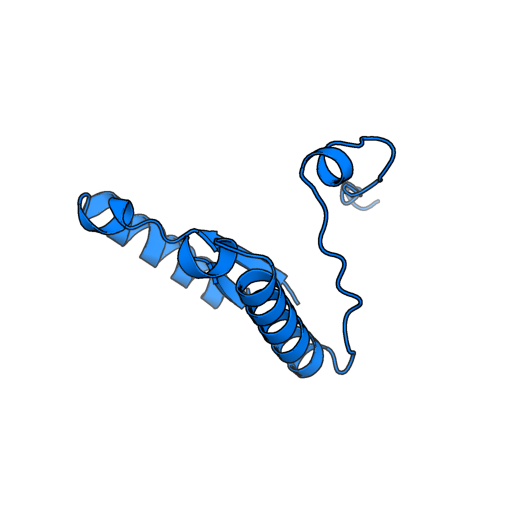83 ? 11.991 -7.564 19.396 1.00 81.38 83 ARG A O 1
ATOM 694 N N . ARG A 1 84 ? 12.319 -7.252 17.194 1.00 70.62 84 ARG A N 1
ATOM 695 C CA . ARG A 1 84 ? 11.135 -6.415 16.985 1.00 70.62 84 ARG A CA 1
ATOM 696 C C . ARG A 1 84 ? 9.911 -7.323 16.802 1.00 70.62 84 ARG A C 1
ATOM 698 O O . ARG A 1 84 ? 9.765 -8.043 15.817 1.00 70.62 84 ARG A O 1
ATOM 705 N N . LEU A 1 85 ? 9.013 -7.307 17.786 1.00 58.69 85 LEU A N 1
ATOM 706 C CA . LEU A 1 85 ? 7.761 -8.071 17.775 1.00 58.69 85 LEU A CA 1
ATOM 707 C C . LEU A 1 85 ? 6.724 -7.404 16.851 1.00 58.69 85 LEU A C 1
ATOM 709 O O . LEU A 1 85 ? 5.791 -6.762 17.322 1.00 58.69 85 LEU A O 1
ATOM 713 N N . PHE A 1 86 ? 6.860 -7.555 15.533 1.00 60.62 86 PHE A N 1
ATOM 714 C CA . PHE A 1 86 ? 5.845 -7.076 14.575 1.00 60.62 86 PHE A CA 1
ATOM 715 C C . PHE A 1 86 ? 4.597 -7.974 14.525 1.00 60.62 86 PHE A C 1
ATOM 717 O O . PHE A 1 86 ? 3.522 -7.552 14.104 1.00 60.62 86 PHE A O 1
ATOM 724 N N . TRP A 1 87 ? 4.731 -9.226 14.967 1.00 52.62 87 TRP A N 1
ATOM 725 C CA . TRP A 1 87 ? 3.715 -10.264 14.827 1.00 52.62 87 TRP A CA 1
ATOM 726 C C . TRP A 1 87 ? 3.079 -10.592 16.180 1.00 52.62 87 TRP A C 1
ATOM 728 O O . TRP A 1 87 ? 3.430 -11.585 16.817 1.00 52.62 87 TRP A O 1
ATOM 738 N N . LYS A 1 88 ? 2.086 -9.813 16.622 1.00 49.50 88 LYS A N 1
ATOM 739 C CA . LYS A 1 88 ? 1.078 -10.397 17.518 1.00 49.50 88 LYS A CA 1
ATOM 740 C C . LYS A 1 88 ? 0.177 -11.277 16.658 1.00 49.50 88 LYS A C 1
ATOM 742 O O . LYS A 1 88 ? -0.675 -10.769 15.935 1.00 49.50 88 LYS A O 1
ATOM 747 N N . ARG A 1 89 ? 0.357 -12.603 16.733 1.00 45.88 89 ARG A N 1
ATOM 748 C CA . ARG A 1 89 ? -0.712 -13.542 16.362 1.00 45.88 89 ARG A CA 1
ATOM 749 C C . ARG A 1 89 ? -1.965 -13.082 17.101 1.00 45.88 89 ARG A C 1
ATOM 751 O O . ARG A 1 89 ? -1.933 -12.961 18.324 1.00 45.88 89 ARG A O 1
ATOM 758 N N . SER A 1 90 ? -3.042 -12.797 16.377 1.00 46.84 90 SER A N 1
ATOM 759 C CA . SER A 1 90 ? -4.365 -12.737 16.984 1.00 46.84 90 SER A CA 1
ATOM 760 C C . SER A 1 90 ? -4.565 -14.075 17.693 1.00 46.84 90 SER A C 1
ATOM 762 O O . SER A 1 90 ? -4.612 -15.113 17.033 1.00 46.84 90 SER A O 1
ATOM 764 N N . SER A 1 91 ? -4.570 -14.076 19.025 1.00 42.78 91 SER A N 1
ATOM 765 C CA . SER A 1 91 ? -4.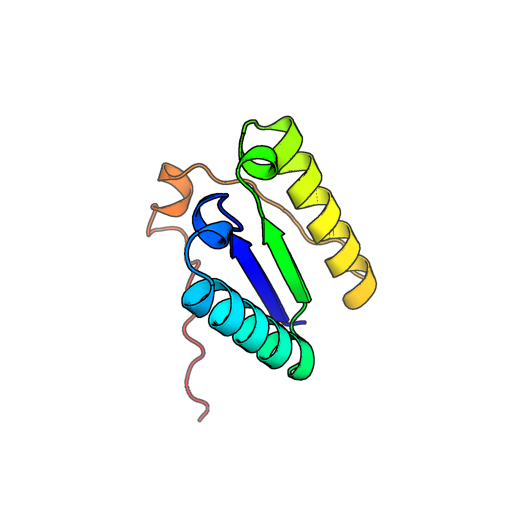988 -15.250 19.785 1.00 42.78 91 SER A CA 1
ATOM 766 C C . SER A 1 91 ? -6.382 -15.641 19.286 1.00 42.78 91 SER A C 1
ATOM 768 O O . SER A 1 91 ? -7.226 -14.747 19.160 1.00 42.78 91 SER A O 1
ATOM 770 N N . PRO A 1 92 ? -6.657 -16.920 18.975 1.00 45.16 92 PRO A N 1
ATOM 771 C CA . PRO A 1 92 ? -8.036 -17.367 18.876 1.00 45.16 92 PRO A CA 1
ATOM 772 C C . PRO A 1 92 ? -8.682 -17.061 20.229 1.00 45.16 92 PRO A C 1
ATOM 774 O O . PRO A 1 92 ? -8.086 -17.344 21.270 1.00 45.16 92 PRO A O 1
ATOM 777 N N . GLY A 1 93 ? -9.825 -16.380 20.196 1.00 52.59 93 GLY A N 1
ATOM 778 C CA . GLY A 1 93 ? -10.609 -16.079 21.386 1.00 52.59 93 GLY A CA 1
ATOM 779 C C . GLY A 1 93 ? -10.917 -17.339 22.195 1.00 52.59 93 GLY A C 1
ATOM 780 O O . GLY A 1 93 ? -10.924 -18.440 21.645 1.00 52.59 93 GLY A O 1
ATOM 781 N N . ALA A 1 94 ? -11.106 -17.087 23.490 1.00 41.81 94 ALA A N 1
ATOM 782 C CA . ALA A 1 94 ? -11.481 -17.992 24.573 1.00 41.81 94 ALA A CA 1
ATOM 783 C C . ALA A 1 94 ? -12.468 -19.107 24.201 1.00 41.81 94 ALA A C 1
ATOM 785 O O . ALA A 1 94 ? -13.378 -18.848 23.380 1.00 41.81 94 ALA A O 1
#

Secondary structure (DSSP, 8-state):
-EEEEEE--GGGGT-HHHHHHHHHHHHHHHHTTEEEEEE-HHHHSSHHHHHHHHHHHHHHHHHHHSSPPP-----HHHHH-TTS------PPP-

Radius of gyration: 15.95 Å; chains: 1; bounding box: 34×30×45 Å